Protein AF-A0A6I0F140-F1 (afdb_monomer_lite)

Secondary structure (DSSP, 8-state):
--THHHHHHHHHHHHHHHHHHHHHHHHHHHHHHHHHHHHHHHTTT--EEEE-TTSSTTTT-TT----GGG-HHHHHHHHHHHHHHHHHT-EEEE---TT--TT-SSHHHHHHHHHHHHHHHHHHHHHT--EEEEE----TT-HHHHHHHHHHHHTTS-HHHHTTEEEE--------

Organism: NCBI:txid553427

pLDDT: mean 83.65, std 19.31, range [29.17, 98.75]

Structure (mmCIF, N/CA/C/O backbone):
data_AF-A0A6I0F140-F1
#
_entry.id   AF-A0A6I0F140-F1
#
loop_
_atom_site.group_PDB
_atom_site.id
_atom_site.type_symbol
_atom_site.label_atom_id
_atom_site.label_alt_id
_atom_site.label_comp_id
_atom_site.label_asym_id
_atom_site.label_entity_id
_atom_site.label_seq_id
_atom_site.pdbx_PDB_ins_code
_atom_site.Cartn_x
_atom_site.Cartn_y
_atom_site.Cartn_z
_atom_site.occupancy
_atom_site.B_iso_or_equiv
_atom_site.auth_seq_id
_atom_site.auth_comp_id
_atom_site.auth_asym_id
_atom_site.auth_atom_id
_atom_site.pdbx_PDB_model_num
ATOM 1 N N . MET A 1 1 ? 4.185 17.189 -25.115 1.00 37.28 1 MET A N 1
ATOM 2 C CA . MET A 1 1 ? 4.821 17.073 -23.784 1.00 37.28 1 MET A CA 1
ATOM 3 C C . MET A 1 1 ? 3.874 16.311 -22.874 1.00 37.28 1 MET A C 1
ATOM 5 O O . MET A 1 1 ? 2.724 16.706 -22.740 1.00 37.28 1 MET A O 1
ATOM 9 N N . THR A 1 2 ? 4.287 15.151 -22.372 1.00 35.44 2 THR A N 1
ATOM 10 C CA . THR A 1 2 ? 3.421 14.217 -21.639 1.00 35.44 2 THR A CA 1
ATOM 11 C C . THR A 1 2 ? 3.301 14.606 -20.166 1.00 35.44 2 THR A C 1
ATOM 13 O O . THR A 1 2 ? 4.254 15.071 -19.545 1.00 35.44 2 THR A O 1
ATOM 16 N N . ARG A 1 3 ? 2.127 14.332 -19.583 1.00 31.27 3 ARG A N 1
ATOM 17 C CA . ARG A 1 3 ? 1.719 14.521 -18.170 1.00 31.27 3 ARG A CA 1
ATOM 18 C C . ARG A 1 3 ? 2.737 14.025 -17.112 1.00 31.27 3 ARG A C 1
ATOM 20 O O . ARG A 1 3 ? 2.610 14.358 -15.941 1.00 31.27 3 ARG A O 1
ATOM 27 N N . GLN A 1 4 ? 3.745 13.261 -17.542 1.00 42.66 4 GLN A N 1
ATOM 28 C CA . GLN A 1 4 ? 4.875 12.711 -16.789 1.00 42.66 4 GLN A CA 1
ATOM 29 C C . GLN A 1 4 ? 5.886 13.752 -16.284 1.00 42.66 4 GLN A C 1
ATOM 31 O O . GLN A 1 4 ? 6.470 13.535 -15.225 1.00 42.66 4 GLN A O 1
ATOM 36 N N . GLN A 1 5 ? 6.095 14.874 -16.985 1.00 32.19 5 GLN A N 1
ATOM 37 C CA . GLN A 1 5 ? 6.971 15.936 -16.461 1.00 32.19 5 GLN A CA 1
ATOM 38 C C . GLN A 1 5 ? 6.333 16.604 -15.237 1.00 32.19 5 GLN A C 1
ATOM 40 O O . GLN A 1 5 ? 7.004 16.801 -14.232 1.00 32.19 5 GLN A O 1
ATOM 45 N N . HIS A 1 6 ? 5.014 16.807 -15.254 1.00 32.06 6 HIS A N 1
ATOM 46 C CA . HIS A 1 6 ? 4.291 17.473 -14.172 1.00 32.06 6 HIS A CA 1
ATOM 47 C C . HIS A 1 6 ? 4.219 16.678 -12.860 1.00 32.06 6 HIS A C 1
ATOM 49 O O . HIS A 1 6 ? 4.293 17.292 -11.798 1.00 32.06 6 HIS A O 1
ATOM 55 N N . THR A 1 7 ? 4.065 15.348 -12.888 1.00 41.16 7 THR A N 1
ATOM 56 C CA . THR A 1 7 ? 4.034 14.550 -11.649 1.00 41.16 7 THR A CA 1
ATOM 57 C C . THR A 1 7 ? 5.426 14.352 -11.071 1.00 41.16 7 THR A C 1
ATOM 59 O O . THR A 1 7 ? 5.588 14.665 -9.903 1.00 41.16 7 THR A O 1
ATOM 62 N N . LYS A 1 8 ? 6.444 13.960 -11.858 1.00 41.72 8 LYS A N 1
ATOM 63 C CA . LYS A 1 8 ? 7.833 13.859 -11.357 1.00 41.72 8 LYS A CA 1
ATOM 64 C C . LYS A 1 8 ? 8.384 15.206 -10.864 1.00 41.72 8 LYS A C 1
ATOM 66 O O . LYS A 1 8 ? 8.9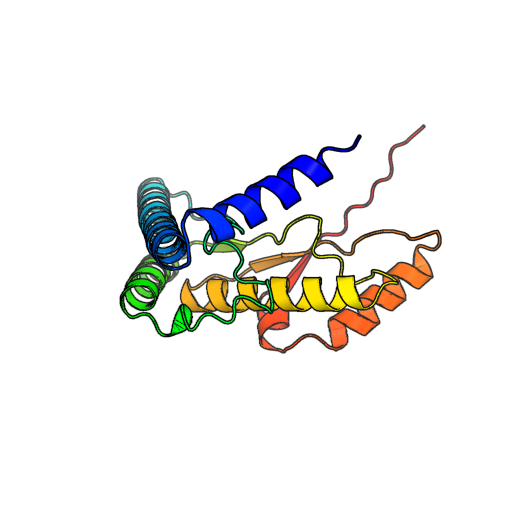85 15.245 -9.796 1.00 41.72 8 LYS A O 1
ATOM 71 N N . GLN A 1 9 ? 8.133 16.312 -11.580 1.00 34.19 9 GLN A N 1
ATOM 72 C CA . GLN A 1 9 ? 8.583 17.645 -11.144 1.00 34.19 9 GLN A CA 1
ATOM 73 C C . GLN A 1 9 ? 7.885 18.112 -9.865 1.00 34.19 9 GLN A C 1
ATOM 75 O O . GLN A 1 9 ? 8.535 18.712 -9.013 1.00 34.19 9 GLN A O 1
ATOM 80 N N . ARG A 1 10 ? 6.583 17.846 -9.681 1.00 48.00 10 ARG A N 1
ATOM 81 C CA . ARG A 1 10 ? 5.863 18.306 -8.479 1.00 48.00 10 ARG A CA 1
ATOM 82 C C . ARG A 1 10 ? 6.362 17.643 -7.199 1.00 48.00 10 ARG A C 1
ATOM 84 O O . ARG A 1 10 ? 6.448 18.314 -6.176 1.00 48.00 10 ARG A O 1
ATOM 91 N N . THR A 1 11 ? 6.688 16.357 -7.239 1.00 51.25 11 THR A N 1
ATOM 92 C CA . THR A 1 11 ? 7.041 15.606 -6.031 1.00 51.25 11 THR A CA 1
ATOM 93 C C . THR A 1 11 ? 8.477 15.892 -5.574 1.00 51.25 11 THR A C 1
ATOM 95 O O . THR A 1 11 ? 8.682 16.140 -4.388 1.00 51.25 11 THR A O 1
ATOM 98 N N . ASP A 1 12 ? 9.452 16.000 -6.483 1.00 55.22 12 ASP A N 1
ATOM 99 C CA . ASP A 1 12 ? 10.813 16.419 -6.101 1.00 55.22 12 ASP A CA 1
ATOM 100 C C . ASP A 1 12 ? 10.815 17.849 -5.536 1.00 55.22 12 ASP A C 1
ATOM 102 O O . ASP A 1 12 ? 11.507 18.131 -4.562 1.00 55.22 12 ASP A O 1
ATOM 106 N N . THR A 1 13 ? 9.935 18.722 -6.037 1.00 58.12 13 THR A N 1
ATOM 107 C CA . THR A 1 13 ? 9.767 20.078 -5.494 1.00 58.12 13 THR A CA 1
ATOM 108 C C . THR A 1 13 ? 9.231 20.071 -4.057 1.00 58.12 13 THR A C 1
ATOM 110 O O . THR A 1 13 ? 9.676 20.882 -3.255 1.00 58.12 13 THR A O 1
ATOM 113 N N . ILE A 1 14 ? 8.311 19.171 -3.678 1.00 63.41 14 ILE A N 1
ATOM 114 C CA . ILE A 1 14 ? 7.753 19.118 -2.306 1.00 63.41 14 ILE A CA 1
ATOM 115 C C . ILE A 1 14 ? 8.797 18.642 -1.296 1.00 63.41 14 ILE A C 1
ATOM 117 O O . ILE A 1 14 ? 8.927 19.253 -0.238 1.00 63.41 14 ILE A O 1
ATOM 121 N N . TYR A 1 15 ? 9.554 17.591 -1.618 1.00 64.50 15 TYR A N 1
ATOM 122 C CA . TYR A 1 15 ? 10.635 17.133 -0.743 1.00 64.50 15 TYR A CA 1
ATOM 123 C C . TYR A 1 15 ? 11.704 18.220 -0.573 1.00 64.50 15 TYR A C 1
ATOM 125 O O . TYR A 1 15 ? 12.060 18.558 0.553 1.00 64.50 15 TYR A O 1
ATOM 133 N N . GLN A 1 16 ? 12.134 18.832 -1.681 1.00 65.12 16 GLN A N 1
ATOM 134 C CA . GLN A 1 16 ? 13.147 19.891 -1.679 1.00 65.12 16 GLN A CA 1
ATOM 135 C C . GLN A 1 16 ? 12.664 21.194 -1.009 1.00 65.12 16 GLN A C 1
ATOM 137 O O . GLN A 1 16 ? 13.482 21.951 -0.502 1.00 65.12 16 GLN A O 1
ATOM 142 N N . SER A 1 17 ? 11.351 21.469 -0.982 1.00 68.44 17 SER A N 1
ATOM 143 C CA . SER A 1 17 ? 10.796 22.714 -0.415 1.00 68.44 17 SER A CA 1
ATOM 144 C C . SER A 1 17 ? 10.276 22.598 1.018 1.00 68.44 17 SER A C 1
ATOM 146 O O . SER A 1 17 ? 10.367 23.567 1.765 1.00 68.44 17 SER A O 1
ATOM 148 N N . LYS A 1 18 ? 9.703 21.453 1.411 1.00 77.88 18 LYS A N 1
ATOM 149 C CA . LYS A 1 18 ? 9.060 21.268 2.726 1.00 77.88 18 LYS A CA 1
ATOM 150 C C . LYS A 1 18 ? 9.803 20.306 3.651 1.00 77.88 18 LYS A C 1
ATOM 152 O O . LYS A 1 18 ? 9.553 20.306 4.855 1.00 77.88 18 LYS A O 1
ATOM 157 N N . GLY A 1 19 ? 10.715 19.504 3.107 1.00 81.06 19 GLY A N 1
ATOM 158 C CA . GLY A 1 19 ? 11.568 18.606 3.875 1.00 81.06 19 GLY A CA 1
ATOM 159 C C . GLY A 1 19 ? 10.848 17.409 4.504 1.00 81.06 19 GLY A C 1
ATOM 160 O O . GLY A 1 19 ? 9.653 17.165 4.323 1.00 81.06 19 GLY A O 1
ATOM 161 N N . ILE A 1 20 ? 11.625 16.636 5.261 1.00 79.88 20 ILE A N 1
ATOM 162 C CA . ILE A 1 20 ? 11.235 15.325 5.793 1.00 79.88 20 ILE A CA 1
ATOM 163 C C . ILE A 1 20 ? 10.141 15.404 6.871 1.00 79.88 20 ILE A C 1
ATOM 165 O O . ILE A 1 20 ? 9.247 14.563 6.912 1.00 79.88 20 ILE A O 1
ATOM 169 N N . ALA A 1 21 ? 10.163 16.446 7.707 1.00 83.06 21 ALA A N 1
ATOM 170 C CA . ALA A 1 21 ? 9.198 16.628 8.792 1.00 83.06 21 ALA A CA 1
ATOM 171 C C . ALA A 1 21 ? 7.768 16.833 8.269 1.00 83.06 21 ALA A C 1
ATOM 173 O O . ALA A 1 21 ? 6.817 16.297 8.826 1.00 83.06 21 ALA A O 1
ATOM 174 N N . TYR A 1 22 ? 7.615 17.547 7.152 1.00 86.81 22 TYR A N 1
ATOM 175 C CA . TYR A 1 22 ? 6.311 17.712 6.518 1.00 86.81 22 TYR A CA 1
ATOM 176 C C . TYR A 1 22 ? 5.749 16.384 6.004 1.00 86.81 22 TYR A C 1
ATOM 178 O O . TYR A 1 22 ? 4.568 16.098 6.178 1.00 86.81 22 TYR A O 1
ATOM 186 N N . LEU A 1 23 ? 6.597 15.559 5.385 1.00 85.62 23 LEU A N 1
ATOM 187 C CA . LEU A 1 23 ? 6.185 14.250 4.884 1.00 85.62 23 LEU A CA 1
ATOM 188 C C . LEU A 1 23 ? 5.776 13.305 6.028 1.00 85.62 23 LEU A C 1
ATOM 190 O O . LEU A 1 23 ? 4.876 12.495 5.823 1.00 85.62 23 LEU A O 1
ATOM 194 N N . ARG A 1 24 ? 6.385 13.443 7.221 1.00 86.12 24 ARG A N 1
ATOM 195 C CA . ARG A 1 24 ? 6.027 12.676 8.433 1.00 86.12 24 ARG A CA 1
ATOM 196 C C . ARG A 1 24 ? 4.597 12.975 8.825 1.00 86.12 24 ARG A C 1
ATOM 198 O O . ARG A 1 24 ? 3.751 12.090 8.825 1.00 86.12 24 ARG A O 1
ATOM 205 N N . GLU A 1 25 ? 4.317 14.249 9.073 1.00 89.50 25 GLU A N 1
ATOM 206 C CA . GLU A 1 25 ? 2.982 14.678 9.481 1.00 89.50 25 GLU A CA 1
ATOM 207 C C . GLU A 1 25 ? 1.936 14.397 8.399 1.00 89.50 25 GLU A C 1
ATOM 209 O O . GLU A 1 25 ? 0.808 14.035 8.722 1.00 89.50 25 GLU A O 1
ATOM 214 N N . LEU A 1 26 ? 2.304 14.477 7.116 1.00 90.75 26 LEU A N 1
ATOM 215 C CA . LEU A 1 26 ? 1.409 14.094 6.027 1.00 90.75 26 LEU A CA 1
ATOM 216 C C . LEU A 1 26 ? 1.070 12.594 6.060 1.00 90.75 26 LEU A C 1
ATOM 218 O O . LEU A 1 26 ? -0.098 12.242 5.917 1.00 90.75 26 LEU A O 1
ATOM 222 N N . ALA A 1 27 ? 2.050 11.716 6.290 1.00 91.12 27 ALA A N 1
ATOM 223 C CA . ALA A 1 27 ? 1.805 10.280 6.419 1.00 91.12 27 ALA A CA 1
ATOM 224 C C . ALA A 1 27 ? 0.910 9.958 7.630 1.00 91.12 27 ALA A C 1
ATOM 226 O O . ALA A 1 27 ? -0.057 9.204 7.507 1.00 91.12 27 ALA A O 1
ATOM 227 N N . LEU A 1 28 ? 1.176 10.580 8.784 1.00 93.25 28 LEU A N 1
ATOM 228 C CA . LEU A 1 28 ? 0.359 10.418 9.991 1.00 93.25 28 LEU A CA 1
ATOM 229 C C . LEU A 1 28 ? -1.072 10.927 9.788 1.00 93.25 28 LEU A C 1
ATOM 231 O O . LEU A 1 28 ? -2.031 10.273 10.198 1.00 93.25 28 LEU A O 1
ATOM 235 N N . HIS A 1 29 ? -1.227 12.068 9.115 1.00 95.69 29 HIS A N 1
ATOM 236 C CA . HIS A 1 29 ? -2.533 12.599 8.749 1.00 95.69 29 HIS A CA 1
ATOM 237 C C . HIS A 1 29 ? -3.294 11.624 7.844 1.00 95.69 29 HIS A C 1
ATOM 239 O O . HIS A 1 29 ? -4.426 11.263 8.160 1.00 95.69 29 HIS A O 1
ATOM 245 N N . ASN A 1 30 ? -2.656 11.126 6.781 1.00 96.38 30 ASN A N 1
ATOM 246 C CA . ASN A 1 30 ? -3.263 10.172 5.851 1.00 96.38 30 ASN A CA 1
ATOM 247 C C . ASN A 1 30 ? -3.733 8.884 6.554 1.00 96.38 30 ASN A C 1
ATOM 249 O O . ASN A 1 30 ? -4.825 8.383 6.271 1.00 96.38 30 ASN A O 1
ATOM 253 N N . LEU A 1 31 ? -2.933 8.352 7.485 1.00 96.62 31 LEU A N 1
ATOM 254 C CA . LEU A 1 31 ? -3.290 7.171 8.279 1.00 96.62 31 LEU A CA 1
ATOM 255 C C . LEU A 1 31 ? -4.460 7.451 9.231 1.00 96.62 31 LEU A C 1
ATOM 257 O O . LEU A 1 31 ? -5.398 6.661 9.293 1.00 96.62 31 LEU A O 1
ATOM 261 N N . SER A 1 32 ? -4.457 8.597 9.915 1.00 98.06 32 SER A N 1
ATOM 262 C CA . SER A 1 32 ? -5.568 9.021 10.779 1.00 98.06 32 SER A CA 1
ATOM 263 C C . SER A 1 32 ? -6.882 9.179 9.998 1.00 98.06 32 SER A C 1
ATOM 265 O O . SER A 1 32 ? -7.943 8.699 10.417 1.00 98.06 32 SER A O 1
ATOM 267 N N . THR A 1 33 ? -6.820 9.770 8.802 1.00 98.31 33 THR A N 1
ATOM 268 C CA . THR A 1 33 ? -7.975 9.858 7.899 1.00 98.31 33 THR A CA 1
ATOM 269 C C . THR A 1 33 ? -8.433 8.475 7.444 1.00 98.31 33 THR A C 1
ATOM 271 O O . THR A 1 33 ? -9.631 8.202 7.441 1.00 98.31 33 THR A O 1
ATOM 274 N N . THR A 1 34 ? -7.503 7.573 7.128 1.00 98.44 34 THR A N 1
ATOM 275 C CA . THR A 1 34 ? -7.824 6.192 6.737 1.00 98.44 34 THR A CA 1
ATOM 276 C C . THR A 1 34 ? -8.540 5.437 7.852 1.00 98.44 34 THR A C 1
ATOM 278 O O . THR A 1 34 ? -9.566 4.815 7.592 1.00 98.44 34 THR A O 1
ATOM 281 N N . LEU A 1 35 ? -8.074 5.549 9.099 1.00 98.69 35 LEU A N 1
ATOM 282 C CA . LEU A 1 35 ? -8.755 4.974 10.262 1.00 98.69 35 LEU A CA 1
ATOM 283 C C . LEU A 1 35 ? -10.187 5.512 10.405 1.00 98.69 35 LEU A C 1
ATOM 285 O O . LEU A 1 35 ? -11.120 4.749 10.648 1.00 98.69 35 LEU A O 1
ATOM 289 N N . THR A 1 36 ? -10.372 6.818 10.202 1.00 98.69 36 THR A N 1
ATOM 290 C CA . THR A 1 36 ? -11.699 7.453 10.229 1.00 98.69 36 THR A CA 1
ATOM 291 C C . THR A 1 36 ? -12.618 6.882 9.144 1.00 98.69 36 THR A C 1
ATOM 293 O O . THR A 1 36 ? -13.767 6.549 9.425 1.00 98.69 36 THR A O 1
ATOM 296 N N . MET A 1 37 ? -12.114 6.714 7.917 1.00 98.69 37 MET A N 1
ATOM 297 C CA . MET A 1 37 ? -12.875 6.120 6.809 1.00 98.69 37 MET A CA 1
ATOM 298 C C . MET A 1 37 ? -13.228 4.652 7.070 1.00 98.69 37 MET A C 1
ATOM 300 O O . MET A 1 37 ? -14.343 4.235 6.773 1.00 98.69 37 MET A O 1
ATOM 304 N N . ILE A 1 38 ? -12.304 3.878 7.646 1.00 98.62 38 ILE A N 1
ATOM 305 C CA . ILE A 1 38 ? -12.535 2.474 8.008 1.00 98.62 38 ILE A CA 1
ATOM 306 C C . ILE A 1 38 ? -13.665 2.365 9.029 1.00 98.62 38 ILE A C 1
ATOM 308 O O . ILE A 1 38 ? -14.613 1.623 8.794 1.00 98.62 38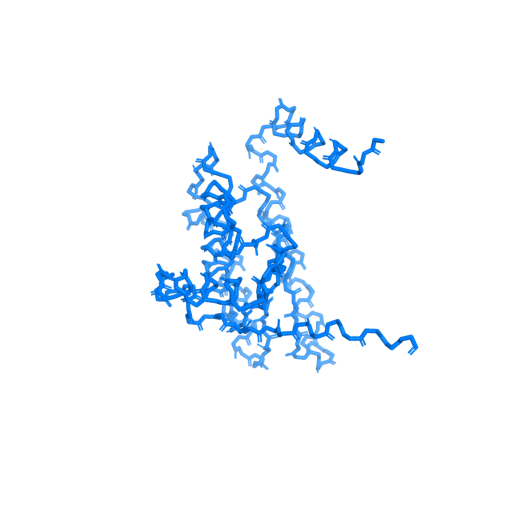 ILE A O 1
ATOM 312 N N . ARG A 1 39 ? -13.628 3.153 10.108 1.00 98.62 39 ARG A N 1
ATOM 313 C CA . ARG A 1 39 ? -14.708 3.175 11.109 1.00 98.62 39 ARG A CA 1
ATOM 314 C C . ARG A 1 39 ? -16.049 3.558 10.495 1.00 98.62 39 ARG A C 1
ATOM 316 O O . ARG A 1 39 ? -17.039 2.868 10.704 1.00 98.62 39 ARG A O 1
ATOM 323 N N . TRP A 1 40 ? -16.060 4.601 9.666 1.00 98.75 40 TRP A N 1
ATOM 324 C CA . TRP A 1 40 ? -17.269 5.040 8.970 1.00 98.75 40 TRP A CA 1
ATOM 325 C C . TRP A 1 40 ? -17.862 3.951 8.062 1.00 98.75 40 TRP A C 1
ATOM 327 O O . TRP A 1 40 ? -19.085 3.818 7.983 1.00 98.75 40 TRP A O 1
ATOM 337 N N . ASN A 1 41 ? -17.001 3.180 7.386 1.00 98.69 41 ASN A N 1
ATOM 338 C CA . ASN 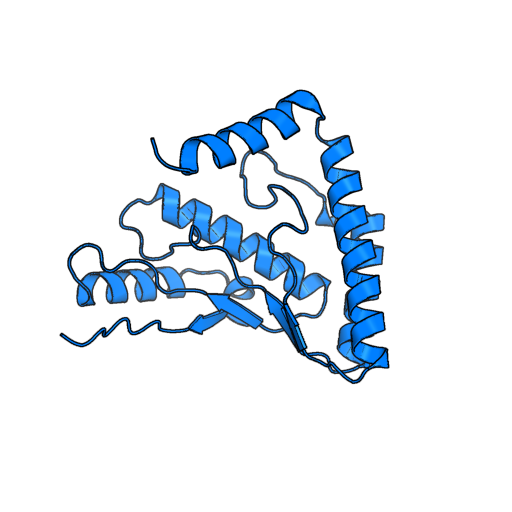A 1 41 ? -17.393 2.046 6.552 1.00 98.69 41 ASN A CA 1
ATOM 339 C C . ASN A 1 41 ? -17.971 0.900 7.398 1.00 98.69 41 ASN A C 1
ATOM 341 O O . ASN A 1 41 ? -19.014 0.360 7.036 1.00 98.69 41 ASN A O 1
ATOM 345 N N . ILE A 1 42 ? -17.329 0.560 8.524 1.00 98.50 42 ILE A N 1
ATOM 346 C CA . ILE A 1 42 ? -17.782 -0.492 9.454 1.00 98.50 42 ILE A CA 1
ATOM 347 C C . ILE A 1 42 ? -19.169 -0.159 10.011 1.00 98.50 42 ILE A C 1
ATOM 349 O O . ILE A 1 42 ? -20.052 -1.006 9.976 1.00 98.50 42 ILE A O 1
ATOM 353 N N . GLU A 1 43 ? -19.402 1.089 10.428 1.00 98.50 43 GLU A N 1
ATOM 354 C CA . GLU A 1 43 ? -20.715 1.572 10.896 1.00 98.50 43 GLU A CA 1
ATOM 355 C C . GLU A 1 43 ? -21.846 1.434 9.857 1.00 98.50 43 GLU A C 1
ATOM 357 O O . GLU A 1 43 ? -23.017 1.606 10.192 1.00 98.50 43 GLU A O 1
ATOM 362 N N . ARG A 1 44 ? -21.506 1.192 8.586 1.00 98.62 44 ARG A N 1
ATOM 363 C CA . ARG A 1 44 ? -22.434 1.096 7.447 1.00 98.62 44 ARG A CA 1
ATOM 364 C C . ARG A 1 44 ? -22.388 -0.261 6.755 1.00 98.62 44 ARG A C 1
ATOM 366 O O . ARG A 1 44 ? -22.863 -0.372 5.626 1.00 98.62 44 ARG A O 1
ATOM 373 N N . ASP A 1 45 ? -21.781 -1.259 7.393 1.00 98.19 45 ASP A N 1
ATOM 374 C CA . ASP A 1 45 ? -21.624 -2.614 6.858 1.00 98.19 45 ASP A CA 1
ATOM 375 C C . ASP A 1 45 ? -20.867 -2.673 5.510 1.00 98.19 45 ASP A C 1
ATOM 377 O O . ASP A 1 45 ? -21.013 -3.608 4.720 1.00 98.19 45 ASP A O 1
ATOM 381 N N . ILE A 1 46 ? -20.005 -1.686 5.231 1.00 98.56 46 ILE A N 1
ATOM 382 C CA . ILE A 1 46 ? -19.123 -1.676 4.055 1.00 98.56 46 ILE A CA 1
ATOM 383 C C . ILE A 1 46 ? -17.798 -2.341 4.440 1.00 98.56 46 ILE A C 1
ATOM 385 O O . ILE A 1 46 ? -16.828 -1.689 4.809 1.00 98.56 46 ILE A O 1
ATOM 389 N N . LEU A 1 47 ? -17.734 -3.666 4.331 1.00 98.12 47 LEU A N 1
ATOM 390 C CA . LEU A 1 47 ? -16.583 -4.463 4.784 1.00 98.12 47 LEU A CA 1
ATOM 391 C C . LEU A 1 47 ? -15.506 -4.684 3.709 1.00 98.12 47 LEU A C 1
ATOM 393 O O . LEU A 1 47 ? -14.761 -5.660 3.750 1.00 98.12 47 LEU A O 1
ATOM 397 N N . VAL A 1 48 ? -15.393 -3.780 2.736 1.00 97.94 48 VAL A N 1
ATOM 398 C CA . VAL A 1 48 ? -14.318 -3.797 1.735 1.00 97.94 48 VAL A CA 1
ATOM 399 C C . VAL A 1 48 ? -13.720 -2.407 1.589 1.00 97.94 48 VAL A C 1
ATOM 401 O O . VAL A 1 48 ? -14.434 -1.425 1.391 1.00 97.94 48 VAL A O 1
ATOM 404 N N . PHE A 1 49 ? -12.394 -2.316 1.658 1.00 98.00 49 PHE A N 1
ATOM 405 C CA . PHE A 1 49 ? -11.698 -1.049 1.485 1.00 98.00 49 PHE A CA 1
ATOM 406 C C . PHE A 1 49 ? -10.361 -1.236 0.773 1.00 98.00 49 PHE A C 1
ATOM 408 O O . PHE A 1 49 ? -9.629 -2.204 0.995 1.00 98.00 49 PHE A O 1
ATOM 415 N N . ARG A 1 50 ? -10.031 -0.287 -0.105 1.00 97.75 50 ARG A N 1
ATOM 416 C CA . ARG A 1 50 ? -8.734 -0.232 -0.774 1.00 97.75 50 ARG A CA 1
ATOM 417 C C . ARG A 1 50 ? -7.987 1.000 -0.297 1.00 97.75 50 ARG A C 1
ATOM 419 O O . ARG A 1 50 ? -8.359 2.116 -0.656 1.00 97.75 50 ARG A O 1
ATOM 426 N N . MET A 1 51 ? -6.927 0.788 0.473 1.00 97.06 51 MET A N 1
ATOM 427 C CA . MET A 1 51 ? -6.057 1.870 0.916 1.00 97.06 51 MET A CA 1
ATOM 428 C C . MET A 1 51 ? -5.341 2.517 -0.272 1.00 97.06 51 MET A C 1
ATOM 430 O O . MET A 1 51 ? -5.028 1.865 -1.272 1.00 97.06 51 MET A O 1
ATOM 434 N N . SER A 1 52 ? -5.078 3.816 -0.145 1.00 95.25 52 SER A N 1
ATOM 435 C CA . SER A 1 52 ? -4.309 4.568 -1.135 1.00 95.25 52 SER A CA 1
ATOM 436 C C . SER A 1 52 ? -2.833 4.168 -1.105 1.00 95.25 52 SER A C 1
ATOM 438 O O . SER A 1 52 ? -2.243 4.062 -0.033 1.00 95.25 52 SER A O 1
ATOM 440 N N . SER A 1 53 ? -2.211 4.030 -2.276 1.00 92.50 53 SER A N 1
ATOM 441 C CA . SER A 1 53 ? -0.756 3.857 -2.404 1.00 92.50 53 SER A CA 1
ATOM 442 C C . SER A 1 53 ? 0.043 5.097 -1.985 1.00 92.50 53 SER A C 1
ATOM 444 O O . SER A 1 53 ? 1.230 4.989 -1.713 1.00 92.50 53 SER A O 1
ATOM 446 N N . ASP A 1 54 ? -0.596 6.267 -1.894 1.00 89.62 54 ASP A N 1
ATOM 447 C CA . ASP A 1 54 ? 0.058 7.525 -1.505 1.00 89.62 54 ASP A CA 1
ATOM 448 C C . ASP A 1 54 ? 0.000 7.786 0.015 1.00 89.62 54 ASP A C 1
ATOM 450 O O . ASP A 1 54 ? 0.275 8.898 0.469 1.00 89.62 54 ASP A O 1
ATOM 454 N N . LEU A 1 55 ? -0.375 6.777 0.816 1.00 90.06 55 LEU A N 1
ATOM 455 C CA . LEU A 1 55 ? -0.488 6.890 2.275 1.00 90.06 55 LEU A CA 1
ATOM 456 C C . LEU A 1 55 ? 0.809 7.385 2.913 1.00 90.06 55 LEU A C 1
ATOM 458 O O . LEU A 1 55 ? 0.777 8.303 3.732 1.00 90.06 55 LEU A O 1
ATOM 462 N N . ILE A 1 56 ? 1.936 6.807 2.498 1.00 88.12 56 ILE A N 1
ATOM 463 C CA . ILE A 1 56 ? 3.271 7.231 2.907 1.00 88.12 56 ILE A CA 1
ATOM 464 C C . ILE A 1 56 ? 3.977 7.787 1.668 1.00 88.12 56 ILE A C 1
ATOM 466 O O . ILE A 1 56 ? 4.439 7.014 0.822 1.00 88.12 56 ILE A O 1
ATOM 470 N N . PRO A 1 57 ? 4.069 9.120 1.530 1.00 82.25 57 PRO A N 1
ATOM 471 C CA . PRO A 1 57 ? 4.694 9.726 0.369 1.00 82.25 57 PRO A CA 1
ATOM 472 C C . PRO A 1 57 ? 6.131 9.230 0.196 1.00 82.25 57 PRO A C 1
ATOM 474 O O . PRO A 1 57 ? 6.942 9.320 1.115 1.00 82.25 57 PRO A O 1
ATOM 477 N N . PHE A 1 58 ? 6.452 8.763 -1.011 1.00 77.62 58 PHE A N 1
ATOM 478 C CA . PHE A 1 58 ? 7.796 8.332 -1.415 1.00 77.62 58 PHE A CA 1
ATOM 479 C C . PHE A 1 58 ? 8.383 7.109 -0.704 1.00 77.62 58 PHE A C 1
ATOM 481 O O . PHE A 1 58 ? 9.589 6.888 -0.812 1.00 77.62 58 PHE A O 1
ATOM 488 N N . ALA A 1 59 ? 7.569 6.292 -0.039 1.00 78.19 59 ALA A N 1
ATOM 489 C CA . ALA A 1 59 ? 8.054 5.128 0.703 1.00 78.19 59 ALA A CA 1
ATOM 490 C C . ALA A 1 59 ? 8.898 4.138 -0.129 1.00 78.19 59 ALA A C 1
ATOM 492 O O . ALA A 1 59 ? 9.741 3.438 0.422 1.00 78.19 59 ALA A O 1
ATOM 493 N N . SER A 1 60 ? 8.700 4.089 -1.451 1.00 73.75 60 SER A N 1
ATOM 494 C CA . SER A 1 60 ? 9.438 3.213 -2.369 1.00 73.75 60 SER A CA 1
ATOM 495 C C . SER A 1 60 ? 10.703 3.834 -2.978 1.00 73.75 60 SER A C 1
ATOM 497 O O . SER A 1 60 ? 11.449 3.149 -3.682 1.00 73.75 60 SER A O 1
ATOM 499 N N . LYS A 1 61 ? 10.999 5.118 -2.719 1.00 74.88 61 LYS A N 1
ATOM 500 C CA . LYS A 1 61 ? 12.232 5.755 -3.206 1.00 74.88 61 LYS A CA 1
ATOM 501 C C . LYS A 1 61 ? 13.420 5.368 -2.323 1.00 74.88 61 LYS A C 1
ATOM 503 O O . LYS A 1 61 ? 13.490 5.750 -1.162 1.00 74.88 61 LYS A O 1
ATOM 508 N N . ARG A 1 62 ? 14.414 4.707 -2.924 1.00 59.72 62 ARG A N 1
ATOM 509 C CA . ARG A 1 62 ? 15.652 4.232 -2.269 1.00 59.72 62 ARG A CA 1
ATOM 510 C C . ARG A 1 62 ? 16.465 5.308 -1.539 1.00 59.72 62 ARG A C 1
ATOM 512 O O . ARG A 1 62 ? 17.172 4.986 -0.598 1.00 59.72 62 ARG A O 1
ATOM 519 N N . GLU A 1 63 ? 16.374 6.563 -1.969 1.00 58.03 63 GLU A N 1
ATOM 520 C CA . GLU A 1 63 ? 17.078 7.704 -1.354 1.00 58.03 63 GLU A CA 1
ATOM 521 C C . GLU A 1 63 ? 16.381 8.227 -0.088 1.00 58.03 63 GLU A C 1
ATOM 523 O O . GLU A 1 63 ? 16.952 9.004 0.673 1.00 58.03 63 GLU A O 1
ATOM 528 N N . LEU A 1 64 ? 15.140 7.799 0.139 1.00 59.12 64 LEU A N 1
ATOM 529 C CA . LEU A 1 64 ? 14.329 8.140 1.295 1.00 59.12 64 LEU A CA 1
ATOM 530 C C . LEU A 1 64 ? 14.190 6.881 2.151 1.00 59.12 64 LEU A C 1
ATOM 532 O O . LEU A 1 64 ? 13.097 6.365 2.365 1.00 59.12 64 LEU A O 1
ATOM 536 N N . THR A 1 65 ? 15.320 6.378 2.647 1.00 52.22 65 THR A N 1
ATOM 537 C CA . THR A 1 65 ? 15.360 5.291 3.629 1.00 52.22 65 THR A CA 1
ATOM 538 C C . THR A 1 65 ? 14.822 5.819 4.954 1.00 52.22 65 THR A C 1
ATOM 540 O O . THR A 1 65 ? 15.547 6.408 5.752 1.00 52.22 65 THR A O 1
ATOM 543 N N . TRP A 1 66 ? 13.520 5.691 5.169 1.00 59.22 66 TRP A N 1
ATOM 544 C CA . TRP A 1 66 ? 12.889 6.122 6.407 1.00 59.22 66 TRP A CA 1
ATOM 545 C C . TRP A 1 66 ? 12.698 4.951 7.360 1.00 59.22 66 TRP A C 1
ATOM 547 O O . TRP A 1 66 ? 12.102 3.940 6.998 1.00 59.22 66 TRP A O 1
ATOM 557 N N . SER A 1 67 ? 13.061 5.160 8.623 1.00 61.84 67 SER A N 1
ATOM 558 C CA . SER A 1 67 ? 12.596 4.364 9.762 1.00 61.84 67 SER A CA 1
ATOM 559 C C . SER A 1 67 ? 11.160 4.735 10.178 1.00 61.84 67 SER A C 1
ATOM 561 O O . SER A 1 67 ? 10.822 4.720 11.354 1.00 61.84 67 SER A O 1
ATOM 563 N N . LEU A 1 68 ? 10.281 5.086 9.226 1.00 65.00 68 LEU A N 1
ATOM 564 C CA . LEU A 1 68 ? 8.862 5.406 9.495 1.00 65.00 68 LEU A CA 1
ATOM 565 C C . LEU A 1 68 ? 8.148 4.260 10.212 1.00 65.00 68 LEU A C 1
ATOM 567 O O . LEU A 1 68 ? 7.273 4.491 11.035 1.00 65.00 68 LEU A O 1
ATOM 571 N N . TYR A 1 69 ? 8.552 3.026 9.917 1.00 63.59 69 TYR A N 1
ATOM 572 C CA . TYR A 1 69 ? 8.043 1.828 10.578 1.00 63.59 69 TYR A CA 1
ATOM 573 C C . TYR A 1 69 ? 8.528 1.666 12.023 1.00 63.59 69 TYR A C 1
ATOM 575 O O . TYR A 1 69 ? 8.055 0.781 12.719 1.00 63.59 69 TYR A O 1
ATOM 583 N N . GLU A 1 70 ? 9.457 2.501 12.477 1.00 70.06 70 GLU A N 1
ATOM 584 C CA . GLU A 1 70 ? 9.911 2.566 13.869 1.00 70.06 70 GLU A CA 1
ATOM 585 C C . GLU A 1 70 ? 9.309 3.783 14.589 1.00 70.06 70 GLU A C 1
ATOM 587 O O . GLU A 1 70 ? 9.483 3.944 15.795 1.00 70.06 70 GLU A O 1
ATOM 592 N N . GLU A 1 71 ? 8.581 4.648 13.870 1.00 83.00 71 GLU A N 1
ATOM 593 C CA . GLU A 1 71 ? 7.912 5.795 14.465 1.00 83.00 71 GLU A CA 1
ATOM 594 C C . GLU A 1 71 ? 6.685 5.334 15.254 1.00 83.00 71 GLU A C 1
ATOM 596 O O . GLU A 1 71 ? 5.706 4.830 14.701 1.00 83.00 71 GLU A O 1
ATOM 601 N N . GLU A 1 72 ? 6.721 5.563 16.565 1.00 90.44 72 GLU A N 1
ATOM 602 C CA . GLU A 1 72 ? 5.693 5.107 17.498 1.00 90.44 72 GLU A CA 1
ATOM 603 C C . GLU A 1 72 ? 4.279 5.547 17.086 1.00 90.44 72 GLU A C 1
ATOM 605 O O . GLU A 1 72 ? 3.353 4.740 17.094 1.00 90.44 72 GLU A O 1
ATOM 610 N N . ARG A 1 73 ? 4.107 6.801 16.645 1.00 92.44 73 ARG A N 1
ATOM 611 C CA . ARG A 1 73 ? 2.800 7.331 16.209 1.00 92.44 73 ARG A CA 1
ATOM 612 C C . ARG A 1 73 ? 2.252 6.596 14.984 1.00 92.44 73 ARG A C 1
ATOM 614 O O . ARG A 1 73 ? 1.045 6.376 14.894 1.00 92.44 73 ARG A O 1
ATOM 621 N N . LEU A 1 74 ? 3.116 6.204 14.047 1.00 92.25 74 LEU A N 1
ATOM 622 C CA . LEU A 1 74 ? 2.710 5.426 12.878 1.00 92.25 74 LEU A CA 1
ATOM 623 C C . LEU A 1 74 ? 2.317 4.007 13.287 1.00 92.25 74 LEU A C 1
ATOM 625 O O . LEU A 1 74 ? 1.276 3.511 12.853 1.00 92.25 74 LEU A O 1
ATOM 629 N N . LEU A 1 75 ? 3.116 3.368 14.144 1.00 93.75 75 LEU A N 1
ATOM 630 C CA . LEU A 1 75 ? 2.821 2.035 14.671 1.00 93.75 75 LEU A CA 1
ATOM 631 C C . LEU A 1 75 ? 1.496 2.012 15.442 1.00 93.75 75 LEU A C 1
ATOM 633 O O . LEU A 1 75 ? 0.676 1.128 15.222 1.00 93.75 75 LEU A O 1
ATOM 637 N N . GLN A 1 76 ? 1.228 3.027 16.264 1.00 96.50 76 GLN A N 1
ATOM 638 C CA . GLN A 1 76 ? -0.046 3.175 16.972 1.00 96.50 76 GLN A CA 1
ATOM 639 C C . GLN A 1 76 ? -1.234 3.319 16.009 1.00 96.50 76 GLN A C 1
ATOM 641 O O . GLN A 1 76 ? -2.262 2.670 16.199 1.00 96.50 76 GLN A O 1
ATOM 646 N N . LEU A 1 77 ? -1.108 4.142 14.961 1.00 97.50 77 LEU A N 1
ATOM 647 C CA . LEU A 1 77 ? -2.176 4.324 13.970 1.00 97.50 77 LEU A CA 1
ATOM 648 C C . LEU A 1 77 ? -2.420 3.060 13.140 1.00 97.50 77 LEU A C 1
ATOM 650 O O . LEU A 1 77 ? -3.571 2.698 12.904 1.00 97.50 77 LEU A O 1
ATOM 654 N N . THR A 1 78 ? -1.356 2.390 12.701 1.00 97.06 78 THR A N 1
ATOM 655 C CA . THR A 1 78 ? -1.468 1.151 11.919 1.00 97.06 78 THR A CA 1
ATOM 656 C C . THR A 1 78 ? -2.023 -0.002 12.752 1.00 97.06 78 THR A C 1
ATOM 658 O O . THR A 1 78 ? -2.902 -0.707 12.265 1.00 97.06 78 THR A O 1
ATOM 661 N N . GLU A 1 79 ? -1.640 -0.128 14.026 1.00 97.94 79 GLU A N 1
ATOM 662 C CA . GLU A 1 79 ? -2.235 -1.116 14.934 1.00 97.94 79 GLU A CA 1
ATOM 663 C C . GLU A 1 79 ? -3.707 -0.801 15.238 1.00 97.94 79 GLU A C 1
ATOM 665 O O . GLU A 1 79 ? -4.539 -1.706 15.267 1.00 97.94 79 GLU A O 1
ATOM 670 N N . ALA A 1 80 ? -4.073 0.478 15.389 1.00 98.56 80 ALA A N 1
ATOM 671 C CA . ALA A 1 80 ? -5.475 0.869 15.526 1.00 98.56 80 ALA A CA 1
ATOM 672 C C . ALA A 1 80 ? -6.293 0.483 14.282 1.00 98.56 80 ALA A C 1
ATOM 674 O O . ALA A 1 80 ? -7.370 -0.089 14.419 1.00 98.56 80 ALA A O 1
ATOM 675 N N . ILE A 1 81 ? -5.768 0.735 13.076 1.00 98.69 81 ILE A N 1
ATOM 676 C CA . ILE A 1 81 ? -6.384 0.285 11.817 1.00 98.69 81 ILE A CA 1
ATOM 677 C C . ILE A 1 81 ? -6.528 -1.238 11.808 1.00 98.69 81 ILE A C 1
ATOM 679 O O . ILE A 1 81 ? -7.614 -1.750 11.545 1.00 98.69 81 ILE A O 1
ATOM 683 N N . ARG A 1 82 ? -5.450 -1.956 12.131 1.00 98.62 82 ARG A N 1
ATOM 684 C CA . ARG A 1 82 ? -5.422 -3.418 12.163 1.00 98.62 82 ARG A CA 1
ATOM 685 C C . ARG A 1 82 ? -6.486 -3.984 13.088 1.00 98.62 82 ARG A C 1
ATOM 687 O O . ARG A 1 82 ? -7.187 -4.908 12.691 1.00 98.62 82 ARG A O 1
ATOM 694 N N . LYS A 1 83 ? -6.650 -3.414 14.281 1.00 98.75 83 LYS A N 1
ATOM 695 C CA . LYS A 1 83 ? -7.690 -3.829 15.222 1.00 98.75 83 LYS A CA 1
ATOM 696 C C . LYS A 1 83 ? -9.091 -3.704 14.612 1.00 98.75 83 LYS A C 1
ATOM 698 O O . LYS A 1 83 ? -9.829 -4.681 14.611 1.00 98.75 83 LYS A O 1
ATOM 703 N N . GLU A 1 84 ? -9.442 -2.542 14.056 1.00 98.62 84 GLU A N 1
ATOM 704 C CA . GLU A 1 84 ? -10.765 -2.326 13.439 1.00 98.62 84 GLU A CA 1
ATOM 705 C C . GLU A 1 84 ? -11.016 -3.296 12.271 1.00 98.62 84 GLU A C 1
ATOM 707 O O . GLU A 1 84 ? -12.109 -3.840 12.121 1.00 98.62 84 GLU A O 1
ATOM 712 N N . VAL A 1 85 ? -9.992 -3.544 11.449 1.00 98.25 85 VAL A N 1
ATOM 713 C CA . VAL A 1 85 ? -10.068 -4.448 10.291 1.00 98.25 85 VAL A CA 1
ATOM 714 C C . VAL A 1 85 ? -10.296 -5.894 10.725 1.00 98.25 85 VAL A C 1
ATOM 716 O O . VAL A 1 85 ? -11.185 -6.555 10.188 1.00 98.25 85 VAL A O 1
ATOM 719 N N . LEU A 1 86 ? -9.526 -6.380 11.703 1.00 97.94 86 LEU A N 1
ATOM 720 C CA . LEU A 1 86 ? -9.629 -7.757 12.186 1.00 97.94 86 LEU A CA 1
ATOM 721 C C . LEU A 1 86 ? -10.938 -8.004 12.944 1.00 97.94 86 LEU A C 1
ATOM 723 O O . LEU A 1 86 ? -11.573 -9.031 12.718 1.00 97.94 86 LEU A O 1
ATOM 727 N N . ASP A 1 87 ? -11.367 -7.061 13.786 1.00 98.38 87 ASP A N 1
ATOM 728 C CA . ASP A 1 87 ? -12.587 -7.205 14.588 1.00 98.38 87 ASP A CA 1
ATOM 729 C C . ASP A 1 87 ? -13.859 -7.167 13.729 1.00 98.38 87 ASP A C 1
ATOM 731 O O . ASP A 1 87 ? -14.829 -7.865 14.022 1.00 98.38 87 ASP A O 1
ATOM 735 N N . SER A 1 88 ? -13.861 -6.367 12.659 1.00 98.12 88 SER A N 1
ATOM 736 C CA . SER A 1 88 ? -15.004 -6.256 11.740 1.00 98.12 88 SER A CA 1
ATOM 737 C C . SER A 1 88 ? -15.021 -7.315 10.636 1.00 98.12 88 SER A C 1
ATOM 739 O O . SER A 1 88 ? -16.033 -7.475 9.956 1.00 98.12 88 SER A O 1
ATOM 741 N N . GLY A 1 89 ? -13.905 -8.017 10.411 1.00 97.50 89 GLY A N 1
ATOM 742 C CA . GLY A 1 89 ? -13.740 -8.900 9.255 1.00 97.50 89 GLY A CA 1
ATOM 743 C C . GLY A 1 89 ? -13.647 -8.152 7.917 1.00 97.50 89 GLY A C 1
ATOM 744 O O . GLY A 1 89 ? -13.957 -8.725 6.871 1.00 97.50 89 GLY A O 1
ATOM 745 N N . MET A 1 90 ? -13.239 -6.877 7.923 1.00 98.00 90 MET A N 1
ATOM 746 C CA . MET A 1 90 ? -13.090 -6.077 6.706 1.00 98.00 90 MET A CA 1
ATOM 747 C C . MET A 1 90 ? -11.999 -6.642 5.788 1.00 98.00 90 MET A C 1
ATOM 749 O O . MET A 1 90 ? -10.857 -6.861 6.189 1.00 98.00 90 MET A O 1
ATOM 753 N N . ARG A 1 91 ? -12.309 -6.775 4.496 1.00 97.81 91 ARG A N 1
ATOM 754 C CA . ARG A 1 91 ? -11.314 -7.055 3.459 1.00 97.81 91 ARG A CA 1
ATOM 755 C C . ARG A 1 91 ? -10.578 -5.773 3.076 1.00 97.81 91 ARG A C 1
ATOM 757 O O . ARG A 1 91 ? -11.068 -4.968 2.277 1.00 97.81 91 ARG A O 1
ATOM 764 N N . LEU A 1 92 ? -9.388 -5.601 3.642 1.00 98.00 92 LEU A N 1
ATOM 765 C CA . LEU A 1 92 ? -8.509 -4.469 3.378 1.00 98.00 92 LEU A CA 1
ATOM 766 C C . LEU A 1 92 ? -7.449 -4.817 2.320 1.00 98.00 92 LEU A C 1
ATOM 768 O O . LEU A 1 92 ? -6.725 -5.806 2.439 1.00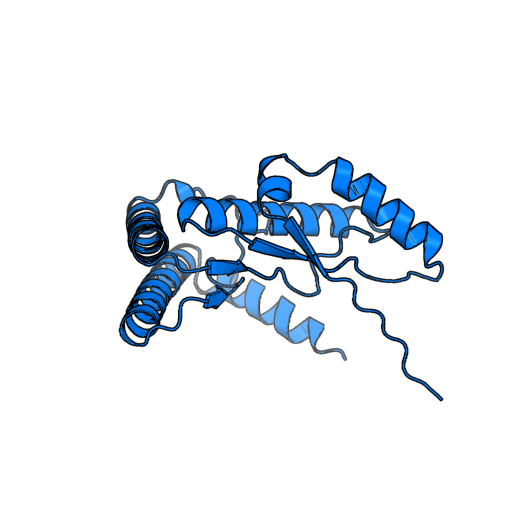 98.00 92 LEU A O 1
ATOM 772 N N . SER A 1 93 ? -7.349 -3.976 1.291 1.00 97.81 93 SER A N 1
ATOM 773 C CA . SER A 1 93 ? -6.504 -4.214 0.116 1.00 97.81 93 SER A CA 1
ATOM 774 C C . SER A 1 93 ? -5.692 -2.990 -0.306 1.00 97.81 93 SER A C 1
ATOM 776 O O . SER A 1 93 ? -5.984 -1.862 0.097 1.00 97.81 93 SER A O 1
ATOM 778 N N . MET A 1 94 ? -4.701 -3.198 -1.174 1.00 97.31 94 MET A N 1
ATOM 779 C CA . MET A 1 94 ? -4.003 -2.139 -1.905 1.00 97.31 94 MET A CA 1
ATOM 780 C C . MET A 1 94 ? -3.834 -2.487 -3.383 1.00 97.31 94 MET A C 1
ATOM 782 O O . MET A 1 94 ? -3.870 -3.651 -3.777 1.00 97.31 94 MET A O 1
ATOM 786 N N . HIS A 1 95 ? -3.631 -1.464 -4.213 1.00 95.19 95 HIS A N 1
ATOM 787 C CA . HIS A 1 95 ? -3.352 -1.638 -5.634 1.00 95.19 95 HIS A CA 1
ATOM 788 C C . HIS A 1 95 ? -2.189 -0.733 -6.064 1.00 95.19 95 HIS A C 1
ATOM 790 O O . HIS A 1 95 ? -2.430 0.434 -6.384 1.00 95.19 95 HIS A O 1
ATOM 796 N N . PRO A 1 96 ? -0.949 -1.266 -6.073 1.00 93.19 96 PRO A N 1
ATOM 797 C CA . PRO A 1 96 ? 0.211 -0.597 -6.646 1.00 93.19 96 PRO A CA 1
ATOM 798 C C . PRO A 1 96 ? -0.085 0.008 -8.019 1.00 93.19 96 PRO A C 1
ATOM 800 O O . PRO A 1 96 ? -0.793 -0.580 -8.842 1.00 93.19 96 PRO A O 1
ATOM 803 N N . GLY A 1 97 ? 0.451 1.202 -8.262 1.00 86.44 97 GLY A N 1
ATOM 804 C CA . GLY A 1 97 ? 0.128 1.982 -9.451 1.00 86.44 97 GLY A CA 1
ATOM 805 C C . GLY A 1 97 ? 0.649 1.376 -10.759 1.00 86.44 97 GLY A C 1
ATOM 806 O O . GLY A 1 97 ? 1.457 0.454 -10.797 1.00 86.44 97 GLY A O 1
ATOM 807 N N . GLN A 1 98 ? 0.257 1.986 -11.880 1.00 81.94 98 GLN A N 1
ATOM 808 C CA . GLN A 1 98 ? 0.647 1.576 -13.243 1.00 81.94 98 GLN A CA 1
ATOM 809 C C . GLN A 1 98 ? 2.166 1.539 -13.525 1.00 81.94 98 GLN A C 1
ATOM 811 O O . GLN A 1 98 ? 2.582 1.059 -14.578 1.00 81.94 98 GLN A O 1
ATOM 816 N N . TYR A 1 99 ? 2.994 2.089 -12.633 1.00 84.94 99 TYR A N 1
ATOM 817 C CA . TYR A 1 99 ? 4.454 2.111 -12.768 1.00 84.94 99 TYR A CA 1
ATOM 818 C C . TYR A 1 99 ? 5.139 0.896 -12.129 1.00 84.94 99 TYR A C 1
ATOM 820 O O . TYR A 1 99 ? 6.320 0.663 -12.387 1.00 84.94 99 TYR A O 1
ATOM 828 N N . THR A 1 100 ? 4.396 0.087 -11.376 1.00 90.75 100 THR A N 1
ATOM 829 C CA . THR A 1 100 ? 4.860 -1.153 -10.749 1.00 90.75 100 THR A CA 1
ATOM 830 C C . THR A 1 100 ? 4.865 -2.269 -11.796 1.00 90.75 100 THR A C 1
ATOM 832 O O . THR A 1 100 ? 3.949 -3.083 -11.886 1.00 90.75 100 THR A O 1
ATOM 835 N N . VAL A 1 101 ? 5.881 -2.256 -12.668 1.00 92.38 101 VAL A N 1
ATOM 836 C CA . VAL A 1 101 ? 5.944 -3.100 -13.874 1.00 92.38 101 VAL A CA 1
ATOM 837 C C . VAL A 1 101 ? 7.042 -4.158 -13.765 1.00 92.38 101 VAL A C 1
ATOM 839 O O . VAL A 1 101 ? 8.175 -3.971 -14.216 1.00 92.38 101 VAL A O 1
ATOM 842 N N . LEU A 1 102 ? 6.684 -5.310 -13.197 1.00 93.31 102 LEU A N 1
ATOM 843 C CA . LEU A 1 102 ? 7.625 -6.394 -12.894 1.00 93.31 102 LEU A CA 1
ATOM 844 C C . LEU A 1 102 ? 8.204 -7.084 -14.145 1.00 93.31 102 LEU A C 1
ATOM 846 O O . LEU A 1 102 ? 9.308 -7.624 -14.107 1.00 93.31 102 LEU A O 1
ATOM 850 N N . ASN A 1 103 ? 7.484 -7.051 -15.270 1.00 93.69 103 ASN A N 1
ATOM 851 C CA . ASN A 1 103 ? 7.888 -7.710 -16.516 1.00 93.69 103 ASN A CA 1
ATOM 852 C C . ASN A 1 103 ? 8.649 -6.798 -17.504 1.00 93.69 103 ASN A C 1
ATOM 854 O O . ASN A 1 103 ? 8.884 -7.179 -18.661 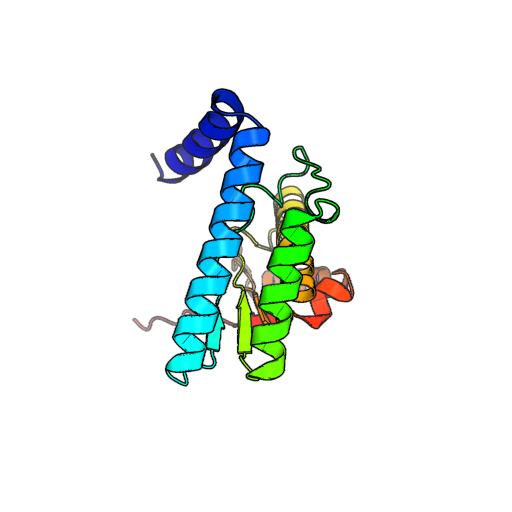1.00 93.69 103 ASN A O 1
ATOM 858 N N . SER A 1 104 ? 9.038 -5.602 -17.050 1.00 94.06 104 SER A N 1
ATOM 859 C CA . SER A 1 104 ? 9.827 -4.645 -17.825 1.00 94.06 104 SER A CA 1
ATOM 860 C C . SER A 1 104 ? 11.168 -5.250 -18.273 1.00 94.06 104 SER A C 1
ATOM 862 O O . SER A 1 104 ? 11.832 -5.929 -17.488 1.00 94.06 104 SER A O 1
ATOM 864 N N . PRO A 1 105 ? 11.630 -4.975 -19.510 1.00 92.44 105 PRO A N 1
ATOM 865 C CA . PRO A 1 105 ? 12.968 -5.370 -19.951 1.00 92.44 105 PRO A CA 1
ATOM 866 C C . PRO A 1 105 ? 14.081 -4.546 -19.279 1.00 92.44 105 PRO A C 1
ATOM 868 O O . PRO A 1 105 ? 15.238 -4.954 -19.285 1.00 92.44 105 PRO A O 1
ATOM 871 N N . ARG A 1 106 ? 13.751 -3.383 -18.699 1.00 94.31 106 ARG A N 1
ATOM 872 C CA . ARG A 1 106 ? 14.708 -2.505 -18.010 1.00 94.31 106 ARG A CA 1
ATOM 873 C C . ARG A 1 106 ? 14.832 -2.908 -16.544 1.00 94.31 106 ARG A C 1
ATOM 875 O O . ARG A 1 106 ? 13.833 -2.826 -15.829 1.00 94.31 106 ARG A O 1
ATOM 882 N N . SER A 1 107 ? 16.037 -3.265 -16.099 1.00 92.50 107 SER A N 1
ATOM 883 C CA . SER A 1 107 ? 16.316 -3.689 -14.716 1.00 92.50 107 SER A CA 1
ATOM 884 C C . SER A 1 107 ? 15.932 -2.637 -13.678 1.00 92.50 107 SER A C 1
ATOM 886 O O . SER A 1 107 ? 15.282 -2.973 -12.697 1.00 92.50 107 SER A O 1
ATOM 888 N N . THR A 1 108 ? 16.227 -1.363 -13.939 1.00 91.75 108 THR A N 1
ATOM 889 C CA . THR A 1 108 ? 15.910 -0.258 -13.020 1.00 91.75 108 THR A CA 1
ATOM 890 C C . THR A 1 108 ? 14.417 -0.156 -12.710 1.00 91.75 108 THR A C 1
ATOM 892 O O . THR A 1 108 ? 14.042 0.037 -11.562 1.00 91.75 108 THR A O 1
ATOM 895 N N . VAL A 1 109 ? 13.551 -0.381 -13.705 1.00 92.38 109 VAL A N 1
ATOM 896 C CA . VAL A 1 109 ? 12.089 -0.407 -13.508 1.00 92.38 109 VAL A CA 1
ATOM 897 C C . VAL A 1 109 ? 11.660 -1.588 -12.651 1.00 92.38 109 VAL A C 1
ATOM 899 O O . VAL A 1 109 ? 10.750 -1.457 -11.844 1.00 92.38 109 VAL A O 1
ATOM 902 N N . VAL A 1 110 ? 12.293 -2.747 -12.840 1.00 93.62 110 VAL A N 1
ATOM 903 C CA . VAL A 1 110 ? 11.985 -3.950 -12.060 1.00 93.62 110 VAL A CA 1
ATOM 904 C C . VAL A 1 110 ? 12.389 -3.744 -10.603 1.00 93.62 110 VAL A C 1
ATOM 906 O O . VAL A 1 110 ? 11.628 -4.093 -9.710 1.00 93.62 110 VAL A O 1
ATOM 909 N N . GLU A 1 111 ? 13.551 -3.145 -10.355 1.00 92.12 111 GLU A N 1
ATOM 910 C CA . GLU A 1 111 ? 14.006 -2.812 -9.003 1.00 92.12 111 GLU A CA 1
ATOM 911 C C . GLU A 1 111 ? 13.076 -1.811 -8.310 1.00 92.12 111 GLU A C 1
ATOM 913 O O . GLU A 1 111 ? 12.693 -2.034 -7.163 1.00 92.12 111 GLU A O 1
ATOM 918 N N . ASP A 1 112 ? 12.664 -0.750 -9.011 1.00 90.94 112 ASP A N 1
ATOM 919 C CA . ASP A 1 112 ? 11.712 0.231 -8.478 1.00 90.94 112 ASP A CA 1
ATOM 920 C C . ASP A 1 112 ? 10.343 -0.414 -8.203 1.00 90.94 112 ASP A C 1
ATOM 922 O O . ASP A 1 112 ? 9.723 -0.144 -7.177 1.00 90.94 112 ASP A O 1
ATOM 926 N N . ALA A 1 113 ? 9.889 -1.320 -9.077 1.00 93.06 113 ALA A N 1
ATOM 927 C CA . ALA A 1 113 ? 8.658 -2.076 -8.865 1.00 93.06 113 ALA A CA 1
ATOM 928 C C . ALA A 1 113 ? 8.752 -2.987 -7.633 1.00 93.06 113 ALA A C 1
ATOM 930 O O . ALA A 1 113 ? 7.800 -3.068 -6.867 1.00 93.06 113 ALA A O 1
ATOM 931 N N . ILE A 1 114 ? 9.889 -3.651 -7.406 1.00 93.00 114 ILE A N 1
ATOM 932 C CA . ILE A 1 114 ? 10.093 -4.483 -6.212 1.00 93.00 114 ILE A CA 1
ATOM 933 C C . ILE A 1 114 ? 10.077 -3.621 -4.946 1.00 93.00 114 ILE A C 1
ATOM 935 O O . ILE A 1 114 ? 9.427 -4.001 -3.977 1.00 93.00 114 ILE A O 1
ATOM 939 N N . ALA A 1 115 ? 10.735 -2.458 -4.951 1.00 90.94 115 ALA A N 1
ATOM 940 C CA . ALA A 1 115 ? 10.702 -1.534 -3.816 1.00 90.94 115 ALA A CA 1
ATOM 941 C C . ALA A 1 115 ? 9.273 -1.054 -3.508 1.00 90.94 115 ALA A C 1
ATOM 943 O O . ALA A 1 115 ? 8.875 -0.985 -2.345 1.00 90.94 115 ALA A O 1
ATOM 944 N N . ASP A 1 116 ? 8.484 -0.781 -4.548 1.00 91.81 116 ASP A N 1
ATOM 945 C CA . ASP A 1 116 ? 7.076 -0.420 -4.413 1.00 91.81 116 ASP A CA 1
ATOM 946 C C . ASP A 1 116 ? 6.228 -1.563 -3.841 1.00 91.81 116 ASP A C 1
ATOM 948 O O . ASP A 1 116 ? 5.469 -1.351 -2.897 1.00 91.81 116 ASP A O 1
ATOM 952 N N . LEU A 1 117 ? 6.398 -2.793 -4.329 1.00 93.88 117 LEU A N 1
ATOM 953 C CA . LEU A 1 117 ? 5.703 -3.966 -3.787 1.00 93.88 117 LEU A CA 1
ATOM 954 C C . LEU A 1 117 ? 6.079 -4.242 -2.326 1.00 93.88 117 LEU A C 1
ATOM 956 O O . LEU A 1 117 ? 5.200 -4.559 -1.528 1.00 93.88 117 LEU A O 1
ATOM 960 N N . SER A 1 118 ? 7.354 -4.084 -1.961 1.00 92.50 118 SER A N 1
ATOM 961 C CA . SER A 1 118 ? 7.809 -4.211 -0.572 1.00 92.50 118 SER A CA 1
ATOM 962 C C . SER A 1 118 ? 7.116 -3.202 0.340 1.00 92.50 118 SER A C 1
ATOM 964 O O . SER A 1 118 ? 6.637 -3.577 1.405 1.00 92.50 118 SER A O 1
ATOM 966 N N . TYR A 1 119 ? 7.006 -1.938 -0.085 1.00 92.12 119 TYR A N 1
ATOM 967 C CA . TYR A 1 119 ? 6.275 -0.912 0.663 1.00 92.12 119 TYR A CA 1
ATOM 968 C C . TYR A 1 119 ? 4.821 -1.330 0.929 1.00 92.12 119 TYR A C 1
ATOM 970 O O . TYR A 1 119 ? 4.363 -1.309 2.074 1.00 92.12 119 TYR A O 1
ATOM 978 N N . HIS A 1 120 ? 4.110 -1.748 -0.118 1.00 94.69 120 HIS A N 1
ATOM 979 C CA . HIS A 1 120 ? 2.714 -2.158 -0.002 1.00 94.69 120 HIS A CA 1
ATOM 980 C C . HIS A 1 120 ? 2.549 -3.384 0.904 1.00 94.69 120 HIS A C 1
ATOM 982 O O . HIS A 1 120 ? 1.633 -3.413 1.723 1.00 94.69 120 HIS A O 1
ATOM 988 N N . ALA A 1 121 ? 3.446 -4.368 0.801 1.00 94.31 121 ALA A N 1
ATOM 989 C CA . ALA A 1 121 ? 3.427 -5.557 1.647 1.00 94.31 121 ALA A CA 1
ATOM 990 C C . ALA A 1 121 ? 3.625 -5.210 3.132 1.00 94.31 121 ALA A C 1
ATOM 992 O O . ALA A 1 121 ? 2.855 -5.671 3.976 1.00 94.31 121 ALA A O 1
ATOM 993 N N . THR A 1 122 ? 4.586 -4.336 3.454 1.00 92.81 122 THR A N 1
ATOM 994 C CA . THR A 1 122 ? 4.805 -3.872 4.831 1.00 92.81 122 THR A CA 1
ATOM 995 C C . THR A 1 122 ? 3.579 -3.148 5.378 1.00 92.81 122 THR A C 1
ATOM 997 O O . THR A 1 122 ? 3.143 -3.427 6.494 1.00 92.81 122 THR A O 1
ATOM 1000 N N . LEU A 1 123 ? 2.985 -2.239 4.600 1.00 94.12 123 LEU A N 1
ATOM 1001 C CA . LEU A 1 123 ? 1.830 -1.473 5.063 1.00 94.12 123 LEU A CA 1
ATOM 1002 C C . LEU A 1 123 ? 0.581 -2.349 5.238 1.00 94.12 123 LEU A C 1
ATOM 1004 O O . LEU A 1 123 ? -0.129 -2.203 6.231 1.00 94.12 123 LEU A O 1
ATOM 1008 N N . LEU A 1 124 ? 0.334 -3.291 4.321 1.00 96.50 124 LEU A N 1
ATOM 1009 C CA . LEU A 1 124 ? -0.742 -4.276 4.464 1.00 96.50 124 LEU A CA 1
ATOM 1010 C C . LEU A 1 124 ? -0.558 -5.107 5.732 1.00 96.50 124 LEU A C 1
ATOM 1012 O O . LEU A 1 124 ? -1.498 -5.232 6.511 1.00 96.50 124 LEU A O 1
ATOM 1016 N N . LYS A 1 125 ? 0.652 -5.606 5.989 1.00 95.25 125 LYS A N 1
ATOM 1017 C CA . LYS A 1 125 ? 0.954 -6.370 7.202 1.00 95.25 125 LYS A CA 1
ATOM 1018 C C . LYS A 1 125 ? 0.678 -5.577 8.479 1.00 95.25 125 LYS A C 1
ATOM 1020 O O . LYS A 1 125 ? 0.039 -6.107 9.385 1.00 95.25 125 LYS A O 1
ATOM 1025 N N . LEU A 1 126 ? 1.126 -4.323 8.542 1.00 95.25 126 LEU A N 1
ATOM 1026 C CA . LEU A 1 126 ? 0.916 -3.458 9.707 1.00 95.25 126 LEU A CA 1
ATOM 1027 C C . LEU A 1 126 ? -0.566 -3.137 9.937 1.00 95.25 126 LEU A C 1
ATOM 1029 O O . LEU A 1 126 ? -1.000 -3.094 11.079 1.00 95.25 126 LEU A O 1
ATOM 1033 N N . CYS A 1 127 ? -1.344 -2.962 8.868 1.00 97.19 127 CYS A N 1
ATOM 1034 C CA . CYS A 1 127 ? -2.762 -2.600 8.933 1.00 97.19 127 CYS A CA 1
ATOM 1035 C C . CYS A 1 127 ? -3.729 -3.800 8.931 1.00 97.19 127 CYS A C 1
ATOM 1037 O O . CYS A 1 127 ? -4.939 -3.595 8.879 1.00 97.19 127 CYS A O 1
ATOM 1039 N N . GLY A 1 128 ? -3.241 -5.046 8.935 1.00 96.81 128 GLY A N 1
ATOM 1040 C CA . GLY A 1 128 ? -4.097 -6.242 8.869 1.00 96.81 128 GLY A CA 1
ATOM 1041 C C . GLY A 1 128 ? -4.762 -6.483 7.506 1.00 96.81 128 GLY A C 1
ATOM 1042 O O . GLY A 1 128 ? -5.796 -7.141 7.430 1.00 96.81 128 GLY A O 1
ATOM 1043 N N . GLY A 1 129 ? -4.193 -5.938 6.431 1.00 96.25 129 GLY A N 1
ATOM 1044 C CA . GLY A 1 129 ? -4.651 -6.167 5.065 1.00 96.25 129 GLY A CA 1
ATOM 1045 C C . GLY A 1 129 ? -4.312 -7.555 4.534 1.00 96.25 129 GLY A C 1
ATOM 1046 O O . GLY A 1 129 ? -3.463 -8.259 5.073 1.00 96.25 129 GLY A O 1
ATOM 1047 N N . THR A 1 130 ? -4.997 -7.948 3.464 1.00 93.75 130 THR A N 1
ATOM 1048 C CA . THR A 1 130 ? -4.953 -9.320 2.929 1.00 93.75 130 THR A CA 1
ATOM 1049 C C . THR A 1 130 ? -4.620 -9.382 1.444 1.00 93.75 130 THR A C 1
ATOM 1051 O O . THR A 1 130 ? -4.027 -10.363 1.006 1.00 93.75 130 THR A O 1
ATOM 1054 N N . ASP A 1 131 ? -4.923 -8.334 0.674 1.00 93.75 131 ASP A N 1
ATOM 1055 C CA . ASP A 1 131 ? -4.758 -8.360 -0.780 1.00 93.75 131 ASP A CA 1
ATOM 1056 C C . ASP A 1 131 ? -3.925 -7.195 -1.319 1.00 93.75 131 ASP A C 1
ATOM 1058 O O . ASP A 1 131 ? -4.200 -6.018 -1.077 1.00 93.75 131 ASP A O 1
ATOM 1062 N N . MET A 1 132 ? -2.970 -7.532 -2.175 1.00 96.06 132 MET A N 1
ATOM 1063 C CA . MET A 1 132 ? -2.230 -6.618 -3.029 1.00 96.06 132 MET A CA 1
ATOM 1064 C C . MET A 1 132 ? -2.517 -6.965 -4.489 1.00 96.06 132 MET A C 1
ATOM 1066 O O . MET A 1 132 ? -2.047 -7.977 -5.007 1.00 96.06 132 MET A O 1
ATOM 1070 N N . ILE A 1 133 ? -3.287 -6.114 -5.163 1.00 94.31 133 ILE A N 1
ATOM 1071 C CA . ILE A 1 133 ? -3.683 -6.318 -6.555 1.00 94.31 133 ILE A CA 1
ATOM 1072 C C . ILE A 1 133 ? -2.575 -5.810 -7.475 1.00 94.31 133 ILE A C 1
ATOM 1074 O O . ILE A 1 133 ? -2.296 -4.612 -7.495 1.00 94.31 133 ILE A O 1
ATOM 1078 N N . ILE A 1 134 ? -1.972 -6.691 -8.276 1.00 91.06 134 ILE A N 1
ATOM 1079 C CA . ILE A 1 134 ? -0.902 -6.318 -9.214 1.00 91.06 134 ILE A CA 1
ATOM 1080 C C . ILE A 1 134 ? -1.290 -6.570 -10.671 1.00 91.06 134 ILE A C 1
ATOM 1082 O O . ILE A 1 134 ? -2.001 -7.523 -11.004 1.00 91.06 134 ILE A O 1
ATOM 1086 N N . HIS A 1 135 ? -0.773 -5.718 -11.554 1.00 88.94 135 HIS A N 1
ATOM 1087 C CA . HIS A 1 135 ? -0.838 -5.919 -12.997 1.00 88.94 135 HIS A CA 1
ATOM 1088 C C . HIS A 1 135 ? 0.402 -6.659 -13.501 1.00 88.94 135 HIS A C 1
ATOM 1090 O O . HIS A 1 135 ? 1.507 -6.467 -13.000 1.00 88.94 135 HIS A O 1
ATOM 1096 N N . ILE A 1 136 ? 0.225 -7.458 -14.555 1.00 87.38 136 ILE A N 1
ATOM 1097 C CA . ILE A 1 136 ? 1.332 -8.175 -15.209 1.00 87.38 136 ILE A CA 1
ATOM 1098 C C . ILE A 1 136 ? 2.312 -7.195 -15.872 1.00 87.38 136 ILE A C 1
ATOM 1100 O O . ILE A 1 136 ? 3.522 -7.413 -15.841 1.00 87.38 136 ILE A O 1
ATOM 1104 N N . GLY A 1 137 ? 1.789 -6.106 -16.444 1.00 86.38 137 GLY A N 1
ATOM 1105 C CA . GLY A 1 137 ? 2.563 -5.088 -17.148 1.00 86.38 137 GLY A CA 1
ATOM 1106 C C . GLY A 1 137 ? 2.380 -5.128 -18.667 1.00 86.38 137 GLY A C 1
ATOM 1107 O O . GLY A 1 137 ? 1.334 -5.531 -19.172 1.00 86.38 137 GLY A O 1
ATOM 1108 N N . GLY A 1 138 ? 3.386 -4.653 -19.405 1.00 86.94 138 GLY A N 1
ATOM 1109 C CA . GLY A 1 138 ? 3.307 -4.459 -20.858 1.00 86.94 138 GLY A CA 1
ATOM 1110 C C . GLY A 1 138 ? 3.585 -5.720 -21.686 1.00 86.94 138 GLY A C 1
ATOM 1111 O O . GLY A 1 138 ? 4.204 -6.667 -21.212 1.00 86.94 138 GLY A O 1
ATOM 1112 N N . VAL A 1 139 ? 3.168 -5.710 -22.959 1.00 88.38 139 VAL A N 1
ATOM 1113 C CA . VAL A 1 139 ? 3.413 -6.803 -23.930 1.00 88.38 139 VAL A CA 1
ATOM 1114 C C . VAL A 1 139 ? 4.799 -6.717 -24.582 1.00 88.38 139 VAL A C 1
ATOM 1116 O O . VAL A 1 139 ? 5.305 -7.726 -25.055 1.00 88.38 139 VAL A O 1
ATOM 1119 N N . TYR A 1 140 ? 5.424 -5.536 -24.624 1.00 87.94 140 TYR A N 1
ATOM 1120 C CA . TYR A 1 140 ? 6.783 -5.321 -25.157 1.00 87.94 140 TYR A CA 1
ATOM 1121 C C . TYR A 1 140 ? 7.077 -6.029 -26.497 1.00 87.94 140 TYR A C 1
ATOM 1123 O O . TYR A 1 140 ? 8.156 -6.583 -26.683 1.00 87.94 140 TYR A O 1
ATOM 1131 N N . GLY A 1 141 ? 6.105 -6.044 -27.414 1.00 87.50 141 GLY A N 1
ATOM 1132 C CA . GLY A 1 141 ? 6.223 -6.674 -28.737 1.00 87.50 141 GLY A CA 1
ATOM 1133 C C . GLY A 1 141 ? 6.057 -8.199 -28.767 1.00 87.50 141 GLY A C 1
ATOM 1134 O O . GLY A 1 141 ? 5.738 -8.734 -29.821 1.00 87.50 141 GLY A O 1
ATOM 1135 N N . ASP A 1 142 ? 6.187 -8.894 -27.634 1.00 91.81 142 ASP A N 1
ATOM 1136 C CA . ASP A 1 142 ? 6.031 -10.349 -27.531 1.00 91.81 142 ASP A CA 1
ATOM 1137 C C . ASP A 1 142 ? 5.308 -10.725 -26.229 1.00 91.81 142 ASP A C 1
ATOM 1139 O O . ASP A 1 142 ? 5.849 -10.619 -25.121 1.00 91.81 142 ASP A O 1
ATOM 1143 N N . LYS A 1 143 ? 4.063 -11.198 -26.367 1.00 91.81 143 LYS A N 1
ATOM 1144 C CA . LYS A 1 143 ? 3.207 -11.592 -25.240 1.00 91.81 143 LYS A CA 1
ATOM 1145 C C . LYS A 1 143 ? 3.777 -12.780 -24.468 1.00 91.81 143 LYS A C 1
ATOM 1147 O O . LYS A 1 143 ? 3.705 -12.773 -23.239 1.00 91.81 143 LYS A O 1
ATOM 1152 N N . LYS A 1 144 ? 4.337 -13.779 -25.158 1.00 94.38 144 LYS A N 1
ATOM 1153 C CA . LYS A 1 144 ? 4.872 -14.981 -24.512 1.00 94.38 144 LYS A CA 1
ATOM 1154 C C . LYS A 1 144 ? 6.127 -14.623 -23.728 1.00 94.38 144 LYS A C 1
ATOM 1156 O O . LYS A 1 144 ? 6.169 -14.861 -22.526 1.00 94.38 144 LYS A O 1
ATOM 1161 N N . ALA A 1 145 ? 7.086 -13.954 -24.365 1.00 93.12 145 ALA A N 1
ATOM 1162 C CA . ALA A 1 145 ? 8.306 -13.526 -23.687 1.00 93.12 145 ALA A CA 1
ATOM 1163 C C . ALA A 1 145 ? 8.010 -12.582 -22.509 1.00 93.12 145 ALA A C 1
ATOM 1165 O O . ALA A 1 145 ? 8.692 -12.623 -21.486 1.00 93.12 145 ALA A O 1
ATOM 1166 N N . SER A 1 146 ? 6.985 -11.733 -22.620 1.00 92.06 146 SER A N 1
ATOM 1167 C CA . SER A 1 146 ? 6.564 -10.844 -21.531 1.00 92.06 146 SER A CA 1
ATOM 1168 C C . SER A 1 146 ? 5.936 -11.574 -20.351 1.00 92.06 146 SER A C 1
ATOM 1170 O O . SER A 1 146 ? 6.169 -11.172 -19.211 1.00 92.06 146 SER A O 1
ATOM 1172 N N . MET A 1 147 ? 5.180 -12.643 -20.603 1.00 93.69 147 MET A N 1
ATOM 1173 C CA . MET A 1 147 ? 4.661 -13.507 -19.545 1.00 93.69 147 MET A CA 1
ATOM 1174 C C . MET A 1 147 ? 5.787 -14.302 -18.882 1.00 93.69 147 MET A C 1
ATOM 1176 O O . MET A 1 147 ? 5.874 -14.326 -17.657 1.00 93.69 147 MET A O 1
ATOM 1180 N N . ASP A 1 148 ? 6.694 -14.872 -19.679 1.00 94.69 148 ASP A N 1
ATOM 1181 C CA . ASP A 1 148 ? 7.845 -15.629 -19.180 1.00 94.69 148 ASP A CA 1
ATOM 1182 C C . ASP A 1 148 ? 8.709 -14.742 -18.262 1.00 94.69 148 ASP A C 1
ATOM 1184 O O . ASP A 1 148 ? 9.063 -15.143 -17.153 1.00 94.69 148 ASP A O 1
ATOM 1188 N N . ARG A 1 149 ? 8.952 -13.476 -18.646 1.00 95.06 149 ARG A N 1
ATOM 1189 C CA . ARG A 1 149 ? 9.627 -12.498 -17.772 1.00 95.06 149 ARG A CA 1
ATOM 1190 C C . ARG A 1 149 ? 8.859 -12.228 -16.482 1.00 95.06 149 ARG A C 1
ATOM 1192 O O . ARG A 1 149 ? 9.490 -12.166 -15.432 1.00 95.06 149 ARG A O 1
ATOM 1199 N N . PHE A 1 150 ? 7.538 -12.048 -16.541 1.00 94.50 150 PHE A N 1
ATOM 1200 C CA . PHE A 1 150 ? 6.734 -11.829 -15.336 1.00 94.50 150 PHE A CA 1
ATOM 1201 C C . PHE A 1 150 ? 6.884 -12.998 -14.361 1.00 94.50 150 PHE A C 1
ATOM 1203 O O . PHE A 1 150 ? 7.236 -12.783 -13.206 1.00 94.50 150 PHE A O 1
ATOM 1210 N N . VAL A 1 151 ? 6.686 -14.229 -14.842 1.00 93.06 151 VAL A N 1
ATOM 1211 C CA . VAL A 1 151 ? 6.765 -15.451 -14.031 1.00 93.06 151 VAL A CA 1
ATOM 1212 C C . VAL A 1 151 ? 8.148 -15.600 -13.397 1.00 93.06 151 VAL A C 1
ATOM 1214 O O . VAL A 1 151 ? 8.255 -15.806 -12.189 1.00 93.06 151 VAL A O 1
ATOM 1217 N N . GLU A 1 152 ? 9.217 -15.431 -14.178 1.00 94.31 152 GLU A N 1
ATOM 1218 C CA . GLU A 1 152 ? 10.592 -15.559 -13.682 1.00 94.31 152 GLU A CA 1
ATOM 1219 C C . GLU A 1 152 ? 10.980 -14.485 -12.659 1.00 94.31 152 GLU A C 1
ATOM 1221 O O . GLU A 1 152 ? 11.841 -14.715 -11.808 1.00 94.31 152 GLU A O 1
ATOM 1226 N N . ARG A 1 153 ? 10.358 -13.304 -12.714 1.00 93.56 153 ARG A N 1
ATOM 1227 C CA . ARG A 1 153 ? 10.566 -12.242 -11.721 1.00 93.56 153 ARG A CA 1
ATOM 1228 C C . ARG A 1 153 ? 9.680 -12.427 -10.494 1.00 93.56 153 ARG A C 1
ATOM 1230 O O . ARG A 1 153 ? 10.175 -12.252 -9.387 1.00 93.56 153 ARG A O 1
ATOM 1237 N N . ALA A 1 154 ? 8.430 -12.849 -10.670 1.00 91.44 154 ALA A N 1
ATOM 1238 C CA . ALA A 1 154 ? 7.498 -13.131 -9.580 1.00 91.44 154 ALA A CA 1
ATOM 1239 C C . ALA A 1 154 ? 8.037 -14.221 -8.640 1.00 91.44 154 ALA A C 1
ATOM 1241 O O . ALA A 1 154 ? 7.998 -14.055 -7.426 1.00 91.44 154 ALA A O 1
ATOM 1242 N N . LYS A 1 155 ? 8.652 -15.279 -9.190 1.00 91.06 155 LYS A N 1
ATOM 1243 C CA . LYS A 1 155 ? 9.329 -16.336 -8.411 1.00 91.06 155 LYS A CA 1
ATOM 1244 C C . LYS A 1 155 ? 10.460 -15.830 -7.506 1.00 91.06 155 LYS A C 1
ATOM 1246 O O . LYS A 1 155 ? 10.867 -16.542 -6.597 1.00 91.06 155 LYS A O 1
ATOM 1251 N N . LYS A 1 156 ? 11.007 -14.643 -7.785 1.00 91.19 156 LYS A N 1
ATOM 1252 C CA . LYS A 1 156 ? 12.128 -14.039 -7.046 1.00 91.19 156 LYS A CA 1
ATOM 1253 C C . LYS A 1 156 ? 11.673 -12.990 -6.031 1.00 91.19 156 LYS A C 1
ATOM 1255 O O . LYS A 1 156 ? 12.522 -12.385 -5.382 1.00 91.19 156 LYS A O 1
ATOM 1260 N N . LEU A 1 157 ? 10.368 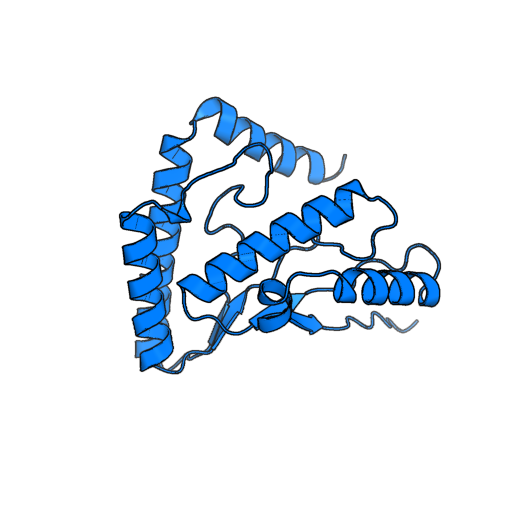-12.735 -5.924 1.00 93.69 157 LEU A N 1
ATOM 1261 C CA . LEU A 1 157 ? 9.824 -11.831 -4.914 1.00 93.69 157 LEU A CA 1
ATOM 1262 C C . LEU A 1 157 ? 9.964 -12.446 -3.519 1.00 93.69 157 LEU A C 1
ATOM 1264 O O . LEU A 1 157 ? 10.022 -13.667 -3.364 1.00 93.69 157 LEU A O 1
ATOM 1268 N N . SER A 1 158 ? 10.020 -11.591 -2.499 1.00 93.06 158 SER A N 1
ATOM 1269 C CA . SER A 1 158 ? 10.079 -12.053 -1.116 1.00 93.06 158 SER A CA 1
ATOM 1270 C C . SER A 1 158 ? 8.787 -12.791 -0.729 1.00 93.06 158 SER A C 1
ATOM 1272 O O . SER A 1 158 ? 7.714 -12.471 -1.254 1.00 93.06 158 SER A O 1
ATOM 1274 N N . PRO A 1 159 ? 8.848 -13.736 0.229 1.00 91.31 159 PRO A N 1
ATOM 1275 C CA . PRO A 1 159 ? 7.653 -14.404 0.744 1.00 91.31 159 PRO A CA 1
ATOM 1276 C C . PRO A 1 159 ? 6.588 -13.431 1.263 1.00 91.31 159 PRO A C 1
ATOM 1278 O O . PRO A 1 159 ? 5.402 -13.687 1.106 1.00 91.31 159 PRO A O 1
ATOM 1281 N N . GLU A 1 160 ? 7.007 -12.298 1.831 1.00 89.81 160 GLU A N 1
ATOM 1282 C CA . GLU A 1 160 ? 6.112 -11.253 2.338 1.00 89.81 160 GLU A CA 1
ATOM 1283 C C . GLU A 1 160 ? 5.342 -10.536 1.220 1.00 89.81 160 GLU A C 1
ATOM 1285 O O . GLU A 1 160 ? 4.153 -10.282 1.359 1.00 89.81 160 GLU A O 1
ATOM 1290 N N . ILE A 1 161 ? 5.968 -10.256 0.072 1.00 93.44 161 ILE A N 1
ATOM 1291 C CA . ILE A 1 161 ? 5.233 -9.725 -1.087 1.00 93.44 161 ILE A CA 1
ATOM 1292 C C . ILE A 1 161 ? 4.249 -10.781 -1.604 1.00 93.44 161 ILE A C 1
ATOM 1294 O O . ILE A 1 161 ? 3.090 -10.476 -1.891 1.00 93.44 161 ILE A O 1
ATOM 1298 N N . LEU A 1 162 ? 4.709 -12.030 -1.714 1.00 91.94 162 LEU A N 1
ATOM 1299 C CA . LEU A 1 162 ? 3.908 -13.133 -2.239 1.00 91.94 162 LEU A CA 1
ATOM 1300 C C . LEU A 1 162 ? 2.718 -13.489 -1.339 1.00 91.94 162 LEU A C 1
ATOM 1302 O O . LEU A 1 162 ? 1.698 -13.914 -1.871 1.00 91.94 162 LEU A O 1
ATOM 1306 N N . SER A 1 163 ? 2.798 -13.274 -0.019 1.00 91.56 163 SER A N 1
ATOM 1307 C CA . SER A 1 163 ? 1.686 -13.563 0.898 1.00 91.56 163 SER A CA 1
ATOM 1308 C C . SER A 1 163 ? 0.463 -12.672 0.684 1.00 91.56 163 SER A C 1
ATOM 1310 O O . SER A 1 163 ? -0.624 -13.050 1.106 1.00 91.56 163 SER A O 1
ATOM 1312 N N . PHE A 1 164 ? 0.623 -11.519 0.026 1.00 91.56 164 PHE A N 1
ATOM 1313 C CA . PHE A 1 164 ? -0.478 -10.602 -0.287 1.00 91.56 164 PHE A CA 1
ATOM 1314 C C . PHE A 1 164 ? -0.820 -10.552 -1.781 1.00 91.56 164 PHE A C 1
ATOM 1316 O O . PHE A 1 164 ? -1.882 -10.058 -2.152 1.00 91.56 164 PHE A O 1
ATOM 1323 N N . ALA A 1 165 ? 0.077 -10.989 -2.666 1.00 79.56 165 ALA A N 1
ATOM 1324 C CA . ALA A 1 165 ? -0.059 -10.751 -4.098 1.00 79.56 165 ALA A CA 1
ATOM 1325 C C . ALA A 1 165 ? -1.221 -11.543 -4.728 1.00 79.56 165 ALA A C 1
ATOM 1327 O O . ALA A 1 165 ? -1.167 -12.764 -4.868 1.00 79.56 165 ALA A O 1
ATOM 1328 N N . ALA A 1 166 ? -2.223 -10.818 -5.225 1.00 74.69 166 ALA A N 1
ATOM 1329 C CA . ALA A 1 166 ? -3.261 -11.321 -6.115 1.00 74.69 166 ALA A CA 1
ATOM 1330 C C . ALA A 1 166 ? -3.056 -10.724 -7.519 1.00 74.69 166 ALA A C 1
ATOM 1332 O O . ALA A 1 166 ? -2.937 -9.508 -7.692 1.00 74.69 166 ALA A O 1
ATOM 1333 N N . THR A 1 167 ? -2.997 -11.571 -8.551 1.00 55.78 167 THR A N 1
ATOM 1334 C CA . THR A 1 167 ? -2.787 -11.110 -9.936 1.00 55.78 167 THR A CA 1
ATOM 1335 C C . THR A 1 167 ? -4.117 -10.874 -10.645 1.00 55.78 167 THR A C 1
ATOM 1337 O O . THR A 1 167 ? -5.011 -11.716 -10.599 1.00 55.78 167 THR A O 1
ATOM 1340 N N . VAL A 1 168 ? -4.246 -9.737 -11.337 1.00 50.78 168 VAL A N 1
ATOM 1341 C CA . VAL A 1 168 ? -5.383 -9.461 -12.229 1.00 50.78 168 VAL A CA 1
ATOM 1342 C C . VAL A 1 168 ? -4.866 -9.378 -13.662 1.00 50.78 168 VAL A C 1
ATOM 1344 O O . VAL A 1 168 ? -4.043 -8.523 -14.001 1.00 50.78 168 VAL A O 1
ATOM 1347 N N . SER A 1 169 ? -5.341 -10.284 -14.518 1.00 39.22 169 SER A N 1
ATOM 1348 C CA . SER A 1 169 ? -5.045 -10.269 -15.951 1.00 39.22 169 SER A CA 1
ATOM 1349 C C . SER A 1 169 ? -6.003 -9.307 -16.650 1.00 39.22 169 SER A C 1
ATOM 1351 O O . SER A 1 169 ? -7.215 -9.500 -16.604 1.00 39.22 169 SER A O 1
ATOM 1353 N N . VAL A 1 170 ? -5.477 -8.267 -17.300 1.00 37.94 170 VAL A N 1
ATOM 1354 C CA . VAL A 1 170 ? -6.275 -7.404 -18.179 1.00 37.94 170 VAL A CA 1
ATOM 1355 C C . VAL A 1 170 ? -6.114 -7.928 -19.602 1.00 37.94 170 VAL A C 1
ATOM 1357 O O . VAL A 1 170 ? -5.146 -7.620 -20.297 1.00 37.94 170 VAL A O 1
ATOM 1360 N N . SER A 1 171 ? -7.059 -8.753 -20.045 1.00 32.94 171 SER A N 1
ATOM 1361 C CA . SER A 1 171 ? -7.225 -9.083 -21.458 1.00 32.94 171 SER A CA 1
ATOM 1362 C C . SER A 1 171 ? -7.850 -7.884 -22.176 1.00 32.94 171 SER A C 1
ATOM 1364 O O . SER A 1 171 ? -9.069 -7.777 -22.275 1.00 32.94 171 SER A O 1
ATOM 1366 N N . LEU A 1 172 ? -7.029 -6.960 -22.678 1.00 33.53 172 LEU A N 1
ATOM 1367 C CA . LEU A 1 172 ? -7.491 -5.979 -23.663 1.00 33.53 172 LEU A CA 1
ATOM 1368 C C . LEU A 1 172 ? -7.648 -6.687 -25.015 1.00 33.53 172 LEU A C 1
ATOM 1370 O O . LEU A 1 172 ? -6.742 -6.685 -25.843 1.00 33.53 172 LEU A O 1
ATOM 1374 N N . SER A 1 173 ? -8.798 -7.324 -25.218 1.00 35.12 173 SER A N 1
ATOM 1375 C CA . SER A 1 173 ? -9.334 -7.609 -26.548 1.00 35.12 173 SER A CA 1
ATOM 1376 C C . SER A 1 173 ? -10.438 -6.591 -26.821 1.00 35.12 173 SER A C 1
ATOM 1378 O O . SER A 1 173 ? -11.573 -6.784 -26.390 1.00 35.12 173 SER A O 1
ATOM 1380 N N . MET A 1 174 ? -10.106 -5.487 -27.493 1.00 29.17 174 MET A N 1
ATOM 1381 C CA . MET A 1 174 ? -11.135 -4.689 -28.160 1.00 29.17 174 MET A CA 1
ATOM 1382 C C . MET A 1 174 ? -11.401 -5.323 -29.531 1.00 29.17 174 MET A C 1
ATOM 1384 O O . MET A 1 174 ? -10.439 -5.519 -30.277 1.00 29.17 174 MET A O 1
ATOM 1388 N N . PRO A 1 175 ? -12.654 -5.676 -29.860 1.00 45.81 175 PRO A N 1
ATOM 1389 C CA . PRO A 1 175 ? -13.008 -6.093 -31.209 1.00 45.81 175 PRO A CA 1
ATOM 1390 C C . PRO A 1 175 ? -12.966 -4.883 -32.156 1.00 45.81 175 PRO A C 1
ATOM 1392 O O . PRO A 1 175 ? -13.420 -3.796 -31.793 1.00 45.81 175 PRO A O 1
ATOM 1395 N N . LEU A 1 176 ? -12.411 -5.092 -33.352 1.00 39.75 176 LEU A N 1
ATOM 1396 C CA . LEU A 1 176 ? -12.810 -4.371 -34.563 1.00 39.75 176 LEU A CA 1
ATOM 1397 C C . LEU A 1 176 ? -13.900 -5.194 -35.249 1.00 39.75 176 LEU A C 1
ATOM 1399 O O . LEU A 1 176 ? -13.743 -6.438 -35.260 1.00 39.75 176 LEU A O 1
#

Foldseek 3Di:
DDPVCVVVVVLVCCCVPVHDVVLLVQLLVLLVVVLVVLVVCLVVVNQEDERELPSRPPQLPPVCPDPSVVPPSSLVSLQSLQVSNVVSVRAYEYEQDLQLACLDPDPVSNSSNLSSLVSRLVSCVSNVHAAYEYELHDCVVHVVSSNVSSVVRVVVHDVSSVRHYDYDYDPPDDDD

Sequence (176 aa):
MTRQQHTKQRTDTIYQSKGIAYLRELALHNLSTTLTMIRWNIERDILVFRMSSDLIPFASKRELTWSLYEEERLLQLTEAIRKEVLDSGMRLSMHPGQYTVLNSPRSTVVEDAIADLSYHATLLKLCGGTDMIIHIGGVYGDKKASMDRFVERAKKLSPEILSFAATVSVSLSMPL

InterPro domains:
  IPR004601 UV-endonuclease UvdE [PF03851] (8-162)
  IPR004601 UV-endonuclease UvdE [PTHR31290] (13-161)
  IPR036237 Xylose isomerase-like superfamily [SSF51658] (77-159)

Radius of gyration: 17.6 Å; chains: 1; bounding box: 40×39×52 Å